Protein AF-A0A2P8KLA1-F1 (afdb_monomer_lite)

Structure (mmCIF, N/CA/C/O backbone):
data_AF-A0A2P8KLA1-F1
#
_entry.id   AF-A0A2P8KLA1-F1
#
loop_
_atom_site.group_PDB
_atom_site.id
_atom_site.type_symbol
_atom_site.label_atom_id
_atom_site.label_alt_id
_atom_site.label_comp_id
_atom_site.label_asym_id
_atom_site.label_entity_id
_atom_site.label_seq_id
_atom_site.pdbx_PDB_ins_code
_atom_site.Cartn_x
_atom_site.Cartn_y
_atom_site.Cartn_z
_atom_site.occupancy
_atom_site.B_iso_or_equiv
_atom_site.auth_seq_id
_atom_site.auth_comp_id
_atom_site.auth_asym_id
_atom_site.auth_atom_id
_atom_site.pdbx_PDB_model_num
ATOM 1 N N . MET A 1 1 ? 6.612 8.495 0.825 1.00 58.62 1 MET A N 1
ATOM 2 C CA . MET A 1 1 ? 5.663 9.574 1.209 1.00 58.62 1 MET A CA 1
ATOM 3 C C . MET A 1 1 ? 4.277 9.426 0.575 1.00 58.62 1 MET A C 1
ATOM 5 O O . MET A 1 1 ? 3.307 9.619 1.298 1.00 58.62 1 MET A O 1
ATOM 9 N N . GLN A 1 2 ? 4.148 9.026 -0.699 1.00 78.75 2 GLN A N 1
ATOM 10 C CA . GLN A 1 2 ? 2.833 8.896 -1.359 1.00 78.75 2 GLN A CA 1
ATOM 11 C C . GLN A 1 2 ? 1.883 7.883 -0.692 1.00 78.75 2 GLN A C 1
ATOM 13 O O . GLN A 1 2 ? 0.727 8.208 -0.440 1.00 78.75 2 GLN A O 1
ATOM 18 N N . LEU A 1 3 ? 2.369 6.695 -0.303 1.00 86.62 3 LEU A N 1
ATOM 19 C CA . LEU A 1 3 ? 1.517 5.667 0.315 1.00 86.62 3 LEU A CA 1
ATOM 20 C C . LEU A 1 3 ? 0.908 6.114 1.656 1.00 86.62 3 LEU A C 1
ATOM 22 O O . LEU A 1 3 ? -0.280 5.919 1.895 1.00 86.62 3 LEU A O 1
ATOM 26 N N . LYS A 1 4 ? 1.697 6.768 2.518 1.00 90.38 4 LYS A N 1
ATOM 27 C CA . LYS A 1 4 ? 1.224 7.267 3.821 1.00 90.38 4 LYS A CA 1
ATOM 28 C C . LYS A 1 4 ? 0.109 8.303 3.663 1.00 90.38 4 LYS A C 1
ATOM 30 O O . LYS A 1 4 ? -0.874 8.259 4.400 1.00 90.38 4 LYS A O 1
ATOM 35 N N . GLN A 1 5 ? 0.257 9.213 2.700 1.00 90.81 5 GLN A N 1
ATOM 36 C CA . GLN A 1 5 ? -0.756 10.228 2.421 1.00 90.81 5 GLN A CA 1
ATOM 37 C C . GLN A 1 5 ? -2.018 9.600 1.821 1.00 90.81 5 GLN A C 1
ATOM 39 O O . GLN A 1 5 ? -3.111 9.858 2.312 1.00 90.81 5 GLN A O 1
ATOM 44 N N . ALA A 1 6 ? -1.871 8.685 0.862 1.00 91.81 6 ALA A N 1
ATOM 45 C CA . ALA A 1 6 ? -3.005 7.973 0.282 1.00 91.81 6 ALA A CA 1
ATOM 46 C C . ALA A 1 6 ? -3.801 7.174 1.325 1.00 91.81 6 ALA A C 1
ATOM 48 O O . ALA A 1 6 ? -5.029 7.159 1.282 1.00 91.81 6 ALA A O 1
ATOM 49 N N . ILE A 1 7 ? -3.117 6.553 2.295 1.00 92.94 7 ILE A N 1
ATOM 50 C CA . ILE A 1 7 ? -3.766 5.877 3.425 1.00 92.94 7 ILE A CA 1
ATOM 51 C C . ILE A 1 7 ? -4.565 6.876 4.266 1.00 92.94 7 ILE A C 1
ATOM 53 O O . ILE A 1 7 ? -5.709 6.596 4.623 1.00 92.94 7 ILE A O 1
ATOM 57 N N . LYS A 1 8 ? -3.989 8.045 4.572 1.00 92.56 8 LYS A N 1
ATOM 58 C CA . LYS A 1 8 ? -4.670 9.099 5.336 1.00 92.56 8 LYS A CA 1
ATOM 59 C C . LYS A 1 8 ? -5.925 9.591 4.609 1.00 92.56 8 LYS A C 1
ATOM 61 O O . LYS A 1 8 ? -6.990 9.636 5.217 1.00 92.56 8 LYS A O 1
ATOM 66 N N . ASP A 1 9 ? -5.823 9.856 3.310 1.00 91.88 9 ASP A N 1
ATOM 67 C CA . ASP A 1 9 ? -6.939 10.335 2.484 1.00 91.88 9 ASP A CA 1
ATOM 68 C C . ASP A 1 9 ? -8.028 9.270 2.271 1.00 91.88 9 ASP A C 1
ATOM 70 O O . ASP A 1 9 ? -9.182 9.601 2.004 1.00 91.88 9 ASP A O 1
ATOM 74 N N . ALA A 1 10 ? -7.681 7.986 2.398 1.00 90.69 10 ALA A N 1
ATOM 75 C CA . ALA A 1 10 ? -8.614 6.863 2.308 1.00 90.69 10 ALA A CA 1
ATOM 76 C C . ALA A 1 10 ? -9.348 6.549 3.631 1.00 90.69 10 ALA A C 1
ATOM 78 O O . ALA A 1 10 ? -10.124 5.591 3.678 1.00 90.69 10 ALA A O 1
ATOM 79 N N . GLY A 1 11 ? -9.125 7.339 4.690 1.00 91.75 11 GLY A N 1
ATOM 80 C CA . GLY A 1 11 ? -9.756 7.165 6.006 1.00 91.75 11 GLY A CA 1
ATOM 81 C C . GLY A 1 11 ? -8.821 6.640 7.101 1.00 91.75 11 GLY A C 1
ATOM 82 O O . GLY A 1 11 ? -9.278 6.318 8.195 1.00 91.75 11 GLY A O 1
ATOM 83 N N . GLY A 1 12 ? -7.515 6.564 6.833 1.00 93.44 12 GLY A N 1
ATOM 84 C CA . GLY A 1 12 ? -6.487 6.197 7.804 1.00 93.44 12 GLY A CA 1
ATOM 85 C C . GLY A 1 12 ? -6.117 4.713 7.815 1.00 93.44 12 GLY A C 1
ATOM 86 O O . GLY A 1 12 ? -6.743 3.864 7.178 1.00 93.44 12 GLY A O 1
ATOM 87 N N . THR A 1 13 ? -5.061 4.395 8.569 1.00 93.38 13 THR A N 1
ATOM 88 C CA . THR A 1 13 ? -4.408 3.076 8.558 1.00 93.38 13 THR A CA 1
ATOM 89 C C . THR A 1 13 ? -5.351 1.941 8.940 1.00 93.38 13 THR A C 1
ATOM 91 O O . THR A 1 13 ? -5.344 0.913 8.275 1.00 93.38 13 THR A O 1
ATOM 94 N N . SER A 1 14 ? -6.204 2.115 9.952 1.00 94.12 14 SER A N 1
ATOM 95 C CA . SER A 1 14 ? -7.126 1.057 10.394 1.00 94.12 14 SER A CA 1
ATOM 96 C C . SER A 1 14 ? -8.183 0.715 9.342 1.00 94.12 14 SER A C 1
ATOM 98 O O . SER A 1 14 ? -8.465 -0.459 9.117 1.00 94.12 14 SER A O 1
ATOM 100 N N . VAL A 1 15 ? -8.730 1.724 8.655 1.00 95.25 15 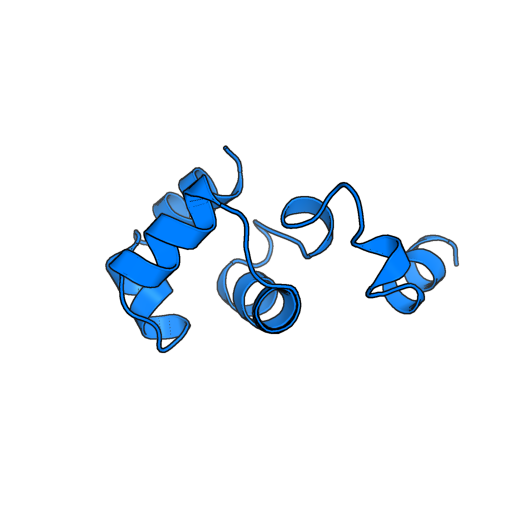VAL A N 1
ATOM 101 C CA . VAL A 1 15 ? -9.742 1.532 7.602 1.00 95.25 15 VAL A CA 1
ATOM 102 C C . VAL A 1 15 ? -9.131 0.813 6.405 1.00 95.25 15 VAL A C 1
ATOM 104 O O . VAL A 1 15 ? -9.702 -0.148 5.894 1.00 95.25 15 VAL A O 1
ATOM 107 N N . VAL A 1 16 ? -7.950 1.254 5.970 1.00 94.94 16 VAL A N 1
ATOM 108 C CA . VAL A 1 16 ? -7.265 0.650 4.824 1.00 94.94 16 VAL A CA 1
ATOM 109 C C . VAL A 1 16 ? -6.793 -0.766 5.155 1.00 94.94 16 VAL A C 1
ATOM 111 O O . VAL A 1 16 ? -6.991 -1.666 4.346 1.00 94.94 16 VAL A O 1
ATOM 114 N N . ALA A 1 17 ? -6.251 -0.996 6.353 1.00 95.50 17 ALA A N 1
ATOM 115 C CA . ALA A 1 17 ? -5.835 -2.325 6.797 1.00 95.50 17 ALA A CA 1
ATOM 116 C C . ALA A 1 17 ? -7.014 -3.311 6.821 1.00 95.50 17 ALA A C 1
ATOM 118 O O . ALA A 1 17 ? -6.895 -4.412 6.288 1.00 95.50 17 ALA A O 1
ATOM 119 N N . ALA A 1 18 ? -8.180 -2.882 7.321 1.00 95.44 18 ALA A N 1
ATOM 120 C CA . ALA A 1 18 ? -9.398 -3.690 7.297 1.00 95.44 18 ALA A CA 1
ATOM 121 C C . ALA A 1 18 ? -9.849 -4.029 5.865 1.00 95.44 18 ALA A C 1
ATOM 123 O O . ALA A 1 18 ? -10.166 -5.181 5.579 1.00 95.44 18 ALA A O 1
ATOM 124 N N . ARG A 1 19 ? -9.819 -3.060 4.938 1.00 94.50 19 ARG A N 1
ATOM 125 C CA . ARG A 1 19 ? -10.154 -3.289 3.515 1.00 94.50 19 ARG A CA 1
ATOM 126 C C . ARG A 1 19 ? -9.188 -4.245 2.813 1.00 94.50 19 ARG A C 1
ATOM 128 O O . ARG A 1 19 ? -9.588 -4.928 1.876 1.00 94.50 19 ARG A O 1
ATOM 135 N N . LEU A 1 20 ? -7.933 -4.270 3.251 1.00 93.62 20 LEU A N 1
ATOM 136 C CA . LEU A 1 20 ? -6.882 -5.157 2.747 1.00 93.62 20 LEU A CA 1
ATOM 137 C C . LEU A 1 20 ? -6.841 -6.513 3.472 1.00 93.62 20 LEU A C 1
ATOM 139 O O . LEU A 1 20 ? -6.048 -7.374 3.102 1.00 93.62 20 LEU A O 1
ATOM 143 N N . GLY A 1 21 ? -7.653 -6.707 4.518 1.00 94.88 21 GLY A N 1
ATOM 144 C CA . GLY A 1 21 ? -7.630 -7.922 5.333 1.00 94.88 21 GLY A CA 1
ATOM 145 C C . GLY A 1 21 ? -6.298 -8.151 6.058 1.00 94.88 21 GLY A C 1
ATOM 146 O O . GLY A 1 21 ? -5.925 -9.295 6.306 1.00 94.88 21 GLY A O 1
ATOM 147 N N . VAL A 1 22 ? -5.559 -7.082 6.373 1.00 95.25 22 VAL A N 1
ATOM 148 C CA . VAL A 1 22 ? -4.278 -7.142 7.096 1.00 95.25 22 VAL A CA 1
ATOM 149 C C . VAL A 1 22 ? -4.357 -6.384 8.416 1.00 95.25 22 VAL A C 1
ATOM 151 O O . VAL A 1 22 ? -5.267 -5.593 8.655 1.00 95.25 22 VAL A O 1
ATOM 154 N N . THR A 1 23 ? -3.377 -6.596 9.294 1.00 96.44 23 THR A N 1
ATOM 155 C CA . THR A 1 23 ? -3.285 -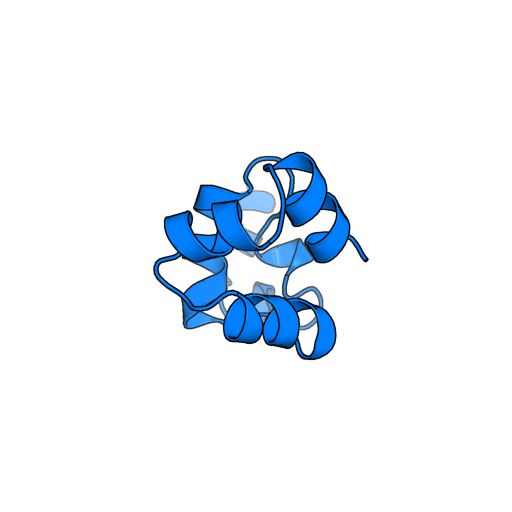5.822 10.536 1.00 96.44 23 THR A CA 1
ATOM 156 C C . THR A 1 23 ? -2.777 -4.398 10.263 1.00 96.44 23 THR A C 1
ATOM 158 O O . THR A 1 23 ? -1.968 -4.196 9.350 1.00 96.44 23 THR A O 1
ATOM 161 N N . PRO A 1 24 ? -3.166 -3.391 11.072 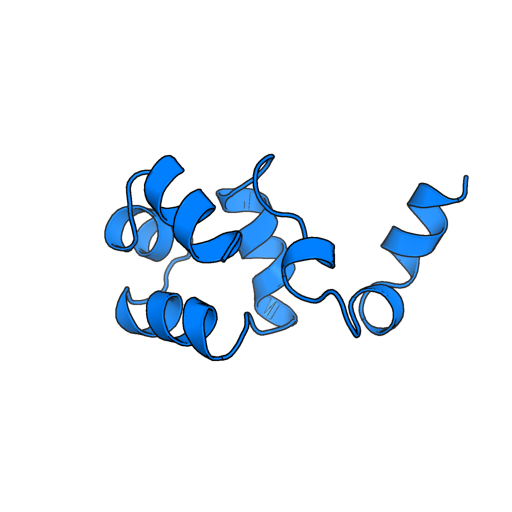1.00 94.62 24 PRO A N 1
ATOM 162 C CA . PRO A 1 24 ? -2.637 -2.031 10.940 1.00 94.62 24 PRO A CA 1
ATOM 163 C C . PRO A 1 24 ? -1.108 -1.964 11.052 1.00 94.62 24 PRO A C 1
ATOM 165 O O . PRO A 1 24 ? -0.479 -1.174 10.359 1.00 94.62 24 PRO A O 1
ATOM 168 N N . GLN A 1 25 ? -0.499 -2.826 11.875 1.00 94.62 25 GLN A N 1
ATOM 169 C CA . GLN A 1 25 ? 0.959 -2.947 11.987 1.00 94.62 25 GLN A CA 1
ATOM 170 C C . GLN A 1 25 ? 1.602 -3.462 10.695 1.00 94.62 25 GLN A C 1
ATOM 172 O O . GLN A 1 25 ? 2.651 -2.958 10.306 1.00 94.62 25 GLN A O 1
ATOM 177 N N . CYS A 1 26 ? 0.979 -4.431 10.014 1.00 95.00 26 CYS A N 1
ATOM 178 C CA . CYS A 1 26 ? 1.452 -4.919 8.719 1.00 95.00 26 CYS A CA 1
ATOM 179 C C . CYS A 1 26 ? 1.429 -3.797 7.673 1.00 95.00 26 CYS A C 1
ATOM 181 O O . CYS A 1 26 ? 2.432 -3.562 7.002 1.00 95.00 26 CYS A O 1
ATOM 183 N N . LEU A 1 27 ? 0.327 -3.043 7.607 1.00 94.56 27 LEU A N 1
ATOM 184 C CA . LEU A 1 27 ? 0.218 -1.907 6.695 1.00 94.56 27 LEU A CA 1
ATOM 185 C C . LEU A 1 27 ? 1.238 -0.805 7.023 1.00 94.56 27 LEU A C 1
ATOM 187 O O . LEU A 1 27 ? 1.883 -0.298 6.111 1.00 94.56 27 LEU A O 1
ATOM 191 N N . SER A 1 28 ? 1.427 -0.459 8.301 1.00 92.88 28 SER A N 1
ATOM 192 C CA . SER A 1 28 ? 2.464 0.497 8.718 1.00 92.88 28 SER A CA 1
ATOM 193 C C . SER A 1 28 ? 3.863 0.023 8.325 1.00 92.88 28 SER A C 1
ATOM 195 O O . SER A 1 28 ? 4.635 0.801 7.781 1.00 92.88 28 SER A O 1
ATOM 197 N N . ASN A 1 29 ? 4.164 -1.266 8.502 1.00 94.19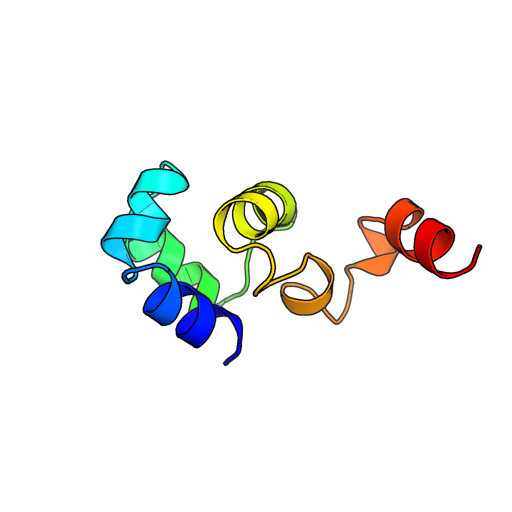 29 ASN A N 1
ATOM 198 C CA . ASN A 1 29 ? 5.438 -1.844 8.080 1.00 94.19 29 ASN A CA 1
ATOM 199 C C . ASN A 1 29 ? 5.660 -1.681 6.565 1.00 94.19 29 ASN A C 1
ATOM 201 O O . ASN A 1 29 ? 6.753 -1.323 6.142 1.00 94.19 29 ASN A O 1
ATOM 205 N N . TRP A 1 30 ? 4.624 -1.846 5.736 1.00 93.81 30 TRP A N 1
ATOM 206 C CA . TRP A 1 30 ? 4.746 -1.604 4.292 1.00 93.81 30 TRP A CA 1
ATOM 207 C C . TRP A 1 30 ? 5.009 -0.141 3.931 1.00 93.81 30 TRP A C 1
ATOM 209 O O . TRP A 1 30 ? 5.632 0.126 2.906 1.00 93.81 30 TRP A O 1
ATOM 219 N N . VAL A 1 31 ? 4.547 0.812 4.744 1.00 90.69 31 VAL A N 1
ATOM 220 C CA . VAL A 1 31 ? 4.854 2.234 4.533 1.00 90.69 31 VAL A CA 1
ATOM 221 C C . VAL A 1 31 ? 6.351 2.499 4.695 1.00 90.69 31 VAL A C 1
ATOM 223 O O . VAL A 1 31 ? 6.892 3.310 3.945 1.00 90.69 31 VAL A O 1
ATOM 226 N N . ASP A 1 32 ? 7.005 1.806 5.630 1.00 90.06 32 ASP A N 1
ATOM 227 C CA . ASP A 1 32 ? 8.426 1.994 5.937 1.00 90.06 32 ASP A CA 1
ATOM 228 C C . ASP A 1 32 ? 9.350 1.098 5.096 1.00 90.06 32 ASP A C 1
ATOM 230 O O . ASP A 1 32 ? 10.418 1.534 4.673 1.00 90.06 32 ASP A O 1
ATOM 234 N N . ARG A 1 33 ? 8.953 -0.155 4.841 1.00 90.50 33 ARG A N 1
ATOM 235 C CA . ARG A 1 33 ? 9.777 -1.176 4.162 1.00 90.50 33 ARG A CA 1
ATOM 236 C C . ARG A 1 33 ? 9.390 -1.455 2.712 1.00 90.50 33 ARG A C 1
ATOM 238 O O . ARG A 1 33 ? 10.080 -2.215 2.038 1.00 90.50 33 ARG A O 1
ATOM 245 N N . GLY A 1 34 ? 8.297 -0.867 2.239 1.00 90.69 34 GLY A N 1
ATOM 246 C CA . GLY A 1 34 ? 7.737 -1.125 0.918 1.00 90.69 34 GLY A CA 1
ATOM 247 C C . GLY A 1 34 ? 6.683 -2.235 0.913 1.00 90.69 34 GLY A C 1
ATOM 248 O O . GLY A 1 34 ? 6.662 -3.135 1.757 1.00 90.69 34 GLY A O 1
ATOM 249 N N . VAL A 1 35 ? 5.777 -2.157 -0.064 1.00 92.69 35 VAL A N 1
ATOM 250 C CA . VAL A 1 35 ? 4.698 -3.136 -0.246 1.00 92.69 35 VAL A CA 1
ATOM 251 C C . VAL A 1 35 ? 5.245 -4.370 -0.983 1.00 92.69 35 VAL A C 1
ATOM 253 O O . VAL A 1 35 ? 5.910 -4.221 -2.016 1.00 92.69 35 VAL A O 1
ATOM 256 N N . PRO A 1 36 ? 4.956 -5.595 -0.506 1.00 92.19 36 PRO A N 1
ATOM 257 C CA . PRO A 1 36 ? 5.308 -6.817 -1.220 1.00 92.19 36 PRO A CA 1
ATOM 258 C C . PRO A 1 36 ? 4.655 -6.876 -2.612 1.00 92.19 36 PRO A C 1
ATOM 260 O O . PRO A 1 36 ? 3.475 -6.528 -2.728 1.00 92.19 36 PRO A O 1
ATOM 263 N N . PRO A 1 37 ? 5.341 -7.400 -3.647 1.00 91.44 37 PRO A N 1
ATOM 264 C CA . PRO A 1 37 ? 4.796 -7.508 -5.005 1.00 91.44 37 PRO A CA 1
ATOM 265 C C . PRO A 1 37 ? 3.414 -8.167 -5.063 1.00 91.44 37 PRO A C 1
ATOM 267 O O . PRO A 1 37 ? 2.494 -7.666 -5.703 1.00 91.44 37 PRO A O 1
ATOM 270 N N . THR A 1 38 ? 3.227 -9.242 -4.297 1.00 91.19 38 THR A N 1
ATOM 271 C CA . THR A 1 38 ? 1.972 -10.003 -4.220 1.00 91.19 38 THR A CA 1
ATOM 272 C C . THR A 1 38 ? 0.789 -9.193 -3.684 1.00 91.19 38 THR A C 1
ATOM 274 O O . THR A 1 38 ? -0.360 -9.561 -3.918 1.00 91.19 38 THR A O 1
ATOM 277 N N . LYS A 1 39 ? 1.045 -8.082 -2.981 1.00 93.38 39 LYS A N 1
ATOM 278 C CA . LYS A 1 39 ? 0.026 -7.201 -2.395 1.00 93.38 39 LYS A CA 1
ATOM 279 C C . LYS A 1 39 ? -0.144 -5.878 -3.137 1.00 93.38 39 LYS A C 1
ATOM 281 O O . LYS A 1 39 ? -1.179 -5.237 -2.969 1.00 93.38 39 LYS A O 1
ATOM 286 N N . CYS A 1 40 ? 0.786 -5.491 -4.011 1.00 92.25 40 CYS A N 1
ATOM 287 C CA . CYS A 1 40 ? 0.707 -4.233 -4.762 1.00 92.2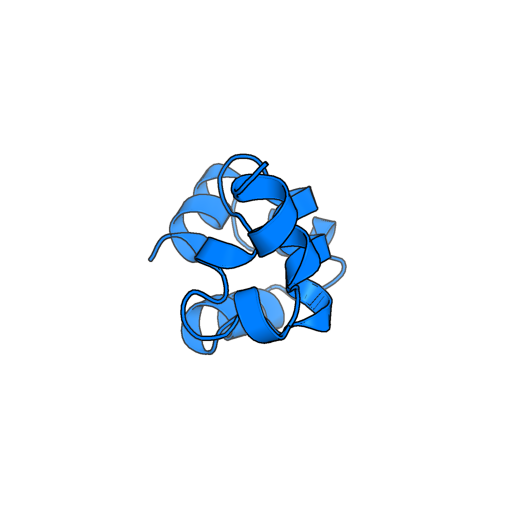5 40 CYS A CA 1
ATOM 288 C C . CYS A 1 40 ? -0.586 -4.100 -5.580 1.00 92.25 40 CYS A C 1
ATOM 290 O O . CYS A 1 40 ? -1.189 -3.030 -5.602 1.00 92.25 40 CYS A O 1
ATOM 292 N N . ALA A 1 41 ? -1.052 -5.185 -6.204 1.00 91.50 41 ALA A N 1
ATOM 293 C CA . ALA A 1 41 ? -2.301 -5.188 -6.964 1.00 91.50 41 ALA A CA 1
ATOM 294 C C . ALA A 1 41 ? -3.537 -4.906 -6.093 1.00 91.50 41 ALA A C 1
ATOM 296 O O . ALA A 1 41 ? -4.437 -4.171 -6.500 1.00 91.50 41 ALA A O 1
ATOM 297 N N . GLU A 1 42 ? -3.569 -5.472 -4.889 1.00 93.62 42 GLU A N 1
ATOM 298 C CA . GLU A 1 42 ? -4.664 -5.302 -3.936 1.00 93.62 42 GLU A CA 1
ATOM 299 C C . GLU A 1 42 ? -4.653 -3.896 -3.322 1.00 93.62 42 GLU A C 1
ATOM 301 O O . GLU A 1 42 ? -5.696 -3.245 -3.255 1.00 93.62 42 GLU A O 1
ATOM 306 N N . VAL A 1 43 ? -3.465 -3.394 -2.966 1.00 93.38 43 VAL A N 1
ATOM 307 C CA . VAL A 1 43 ? -3.265 -2.028 -2.464 1.00 93.38 43 VAL A CA 1
ATOM 308 C C . VAL A 1 43 ? -3.685 -0.994 -3.503 1.00 93.38 43 VAL A C 1
ATOM 310 O O . VAL A 1 43 ? -4.446 -0.086 -3.174 1.00 93.38 43 VAL A O 1
ATOM 313 N N . GLU A 1 44 ? -3.265 -1.156 -4.760 1.00 93.19 44 GLU A N 1
ATOM 314 C CA . GLU A 1 44 ? -3.704 -0.297 -5.861 1.00 93.19 44 GLU A CA 1
ATOM 315 C C . GLU A 1 44 ? -5.234 -0.306 -5.988 1.00 93.19 44 GLU A C 1
ATOM 317 O O . GLU A 1 44 ? -5.845 0.751 -6.091 1.00 93.19 44 GLU A O 1
ATOM 322 N N . ARG A 1 45 ? -5.889 -1.471 -5.928 1.00 92.44 45 ARG A N 1
ATOM 323 C CA . ARG A 1 45 ? -7.355 -1.553 -6.028 1.00 92.44 45 ARG A CA 1
ATOM 324 C C . ARG A 1 45 ? -8.067 -0.790 -4.906 1.00 92.44 45 ARG A C 1
ATOM 326 O O . ARG A 1 45 ? -9.091 -0.165 -5.161 1.00 92.44 45 ARG A O 1
ATOM 333 N N . VAL A 1 46 ? -7.546 -0.845 -3.679 1.00 93.12 46 VAL A N 1
ATOM 334 C CA . VAL A 1 46 ? -8.152 -0.187 -2.506 1.00 93.12 46 VAL A CA 1
ATOM 335 C C . VAL A 1 46 ? -7.865 1.315 -2.465 1.00 93.12 46 VAL A C 1
ATOM 337 O O . VAL A 1 46 ? -8.699 2.082 -1.981 1.00 93.12 46 VAL A O 1
ATOM 340 N N . LEU A 1 47 ? -6.696 1.738 -2.949 1.00 91.25 47 LEU A N 1
ATOM 341 C CA . LEU A 1 47 ? -6.236 3.127 -2.879 1.00 91.25 47 LEU A CA 1
ATOM 342 C C . LEU A 1 47 ? -6.364 3.891 -4.201 1.00 91.25 47 LEU A C 1
ATOM 344 O O . LEU A 1 47 ? -6.117 5.099 -4.217 1.00 91.25 47 LEU A O 1
ATOM 348 N N . LYS A 1 48 ? -6.776 3.244 -5.298 1.00 85.94 48 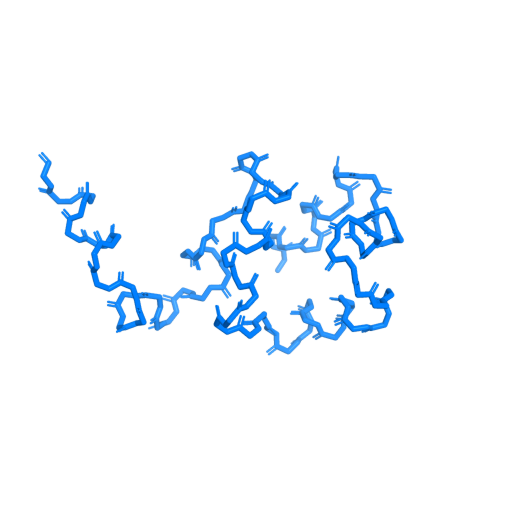LYS A N 1
ATOM 349 C CA . LYS A 1 48 ? -7.030 3.908 -6.581 1.00 85.94 48 LYS A CA 1
ATOM 350 C C . LYS A 1 48 ? -8.006 5.086 -6.413 1.00 85.94 48 LYS A C 1
ATOM 352 O O . LYS A 1 48 ? -8.943 5.006 -5.619 1.00 85.94 48 LYS A O 1
ATOM 357 N N . PRO A 1 49 ? -7.801 6.187 -7.156 1.00 83.94 49 PRO A N 1
ATOM 358 C CA . PRO A 1 49 ? -6.723 6.427 -8.125 1.00 83.94 49 PRO A CA 1
ATOM 359 C C . PRO A 1 49 ? -5.408 6.954 -7.508 1.00 83.94 49 PRO A C 1
ATOM 361 O O . PRO A 1 49 ? -4.513 7.339 -8.246 1.00 83.94 49 PRO A O 1
ATOM 364 N N . ARG A 1 50 ? -5.273 7.000 -6.175 1.00 87.44 50 ARG A N 1
ATOM 365 C CA . ARG A 1 50 ? -4.188 7.723 -5.478 1.00 87.44 50 ARG A CA 1
ATOM 366 C C . ARG A 1 50 ? -2.828 7.026 -5.514 1.00 87.44 50 ARG A C 1
ATOM 368 O O . ARG A 1 50 ? -1.818 7.674 -5.275 1.00 87.44 50 ARG A O 1
ATOM 375 N N . VAL A 1 51 ? -2.810 5.710 -5.713 1.00 90.25 51 VAL A N 1
ATOM 376 C CA . VAL A 1 51 ? -1.592 4.890 -5.700 1.00 90.25 51 VAL A CA 1
ATOM 377 C C . VAL A 1 51 ? -1.680 3.865 -6.815 1.00 90.25 51 VAL A C 1
ATOM 379 O O . VAL A 1 51 ? -2.683 3.157 -6.914 1.00 90.25 51 VAL A O 1
ATOM 382 N N . THR A 1 52 ? -0.617 3.759 -7.609 1.00 90.44 52 THR A N 1
ATOM 383 C CA . THR A 1 52 ? -0.441 2.704 -8.614 1.00 90.44 52 THR A CA 1
ATOM 384 C C . THR A 1 52 ? 0.660 1.723 -8.210 1.00 90.44 52 THR A C 1
ATOM 386 O O . THR A 1 52 ? 1.469 2.002 -7.325 1.00 90.44 52 THR A O 1
ATOM 389 N N . ARG A 1 53 ? 0.735 0.562 -8.869 1.00 90.12 53 ARG A N 1
ATOM 390 C CA . ARG A 1 53 ? 1.846 -0.395 -8.695 1.00 90.12 53 ARG A CA 1
ATOM 391 C C . ARG A 1 53 ? 3.211 0.241 -8.979 1.00 90.12 53 ARG A C 1
ATOM 393 O O . ARG A 1 53 ? 4.162 -0.064 -8.266 1.00 90.12 53 ARG A O 1
ATOM 400 N N . ALA A 1 54 ? 3.286 1.156 -9.948 1.00 87.44 54 ALA A N 1
ATOM 401 C CA . ALA A 1 54 ? 4.505 1.903 -10.256 1.00 87.44 54 ALA A CA 1
ATOM 402 C C . ALA A 1 54 ? 4.897 2.864 -9.118 1.00 87.44 54 ALA A C 1
ATOM 404 O O . ALA A 1 54 ? 6.073 2.959 -8.784 1.00 87.44 54 ALA A O 1
ATOM 405 N N . ASP A 1 55 ? 3.927 3.505 -8.453 1.00 88.44 55 ASP A N 1
ATOM 406 C CA . ASP A 1 55 ? 4.195 4.329 -7.261 1.00 88.44 55 ASP A CA 1
ATOM 407 C C . ASP A 1 55 ? 4.643 3.495 -6.053 1.00 88.44 55 ASP A C 1
ATOM 409 O O . ASP A 1 55 ? 5.404 3.974 -5.210 1.00 88.44 55 ASP A O 1
ATOM 413 N N . LEU A 1 56 ? 4.148 2.257 -5.938 1.00 89.19 56 LEU A N 1
ATOM 414 C CA . LEU A 1 56 ? 4.514 1.339 -4.857 1.00 89.19 56 LEU A CA 1
ATOM 415 C C . LEU A 1 56 ? 5.902 0.721 -5.041 1.00 89.19 56 LEU A C 1
ATOM 417 O O . LEU A 1 56 ? 6.548 0.405 -4.043 1.00 89.19 56 LEU A O 1
ATOM 421 N N . ARG A 1 57 ? 6.327 0.507 -6.290 1.00 89.12 57 ARG A N 1
ATOM 422 C CA . ARG A 1 57 ? 7.586 -0.163 -6.647 1.00 89.12 57 ARG A CA 1
ATOM 423 C C . ARG A 1 57 ? 8.284 0.539 -7.817 1.00 89.12 57 ARG A C 1
ATOM 425 O O . ARG A 1 57 ? 8.399 -0.049 -8.886 1.00 89.12 57 ARG A O 1
ATOM 432 N N . PRO A 1 58 ? 8.764 1.779 -7.653 1.00 86.81 58 PRO A N 1
ATOM 433 C CA . PRO A 1 58 ? 9.323 2.549 -8.766 1.00 86.81 58 PRO A CA 1
ATOM 434 C C . PRO A 1 58 ? 10.570 1.913 -9.400 1.00 86.81 58 PRO A C 1
ATOM 436 O O . PRO A 1 58 ? 10.848 2.179 -10.566 1.00 86.81 58 PRO A O 1
ATOM 439 N N . GLU A 1 59 ? 11.296 1.067 -8.666 1.00 86.88 59 GLU A N 1
ATOM 440 C CA . GLU A 1 59 ? 12.567 0.481 -9.109 1.00 86.88 59 GLU A CA 1
ATOM 441 C C . GLU A 1 59 ? 12.389 -0.777 -9.970 1.00 86.88 59 GLU A C 1
ATOM 443 O O . GLU A 1 59 ? 13.145 -0.992 -10.912 1.00 86.88 59 GLU A O 1
ATOM 448 N N . ASP A 1 60 ? 11.385 -1.605 -9.673 1.00 87.69 60 ASP A N 1
ATOM 449 C CA . ASP A 1 60 ? 11.259 -2.944 -10.255 1.00 87.69 60 ASP A CA 1
ATOM 450 C C . ASP A 1 60 ? 9.846 -3.293 -10.752 1.00 87.69 60 ASP A C 1
ATOM 452 O O . ASP A 1 60 ? 9.614 -4.413 -11.212 1.00 87.69 60 ASP A O 1
ATOM 456 N N . TRP A 1 61 ? 8.897 -2.346 -10.737 1.00 89.38 61 TRP A N 1
ATOM 457 C CA . TRP A 1 61 ? 7.535 -2.581 -11.241 1.00 89.38 61 TRP A CA 1
ATOM 458 C C . TRP A 1 61 ? 7.506 -3.101 -12.683 1.00 89.38 61 TRP A C 1
ATOM 460 O O . TRP A 1 61 ? 6.699 -3.974 -12.979 1.00 89.38 61 TRP A O 1
ATOM 470 N N . ALA A 1 62 ? 8.379 -2.601 -13.563 1.00 86.75 62 ALA A N 1
ATOM 471 C CA . ALA A 1 62 ? 8.422 -3.003 -14.970 1.00 86.75 62 ALA A CA 1
ATOM 472 C C . ALA A 1 62 ? 9.010 -4.411 -15.172 1.00 86.75 62 ALA A C 1
ATOM 474 O O . ALA A 1 62 ? 8.728 -5.053 -16.176 1.00 86.75 62 ALA A O 1
ATOM 475 N N . VAL A 1 63 ? 9.810 -4.900 -14.217 1.00 89.06 63 VAL A N 1
ATOM 476 C CA . VAL A 1 63 ? 10.354 -6.267 -14.236 1.00 89.06 63 VAL A CA 1
ATOM 477 C C . VAL A 1 63 ? 9.315 -7.261 -13.721 1.00 89.06 63 VAL A C 1
ATOM 479 O O . VAL A 1 63 ? 9.202 -8.364 -14.248 1.00 89.06 63 VAL A O 1
ATOM 482 N N . ILE A 1 64 ? 8.546 -6.874 -12.697 1.00 88.06 64 ILE A N 1
ATOM 483 C CA . ILE A 1 64 ? 7.497 -7.722 -12.112 1.00 88.06 64 ILE A CA 1
ATOM 484 C C . ILE A 1 64 ? 6.243 -7.756 -12.995 1.00 88.06 64 ILE A C 1
ATOM 486 O O . ILE A 1 64 ? 5.628 -8.811 -13.128 1.00 88.06 64 ILE A O 1
ATOM 490 N N . TRP A 1 65 ? 5.858 -6.610 -13.562 1.00 89.81 65 TRP A N 1
ATOM 491 C CA . TRP A 1 65 ? 4.671 -6.442 -14.403 1.00 89.81 65 TRP A CA 1
ATOM 492 C C . TRP A 1 65 ? 5.035 -5.810 -15.756 1.00 89.81 65 TRP A C 1
ATOM 494 O O . TRP A 1 65 ? 4.669 -4.652 -16.011 1.00 89.81 65 TRP A O 1
ATOM 504 N N . PRO A 1 66 ? 5.768 -6.526 -16.628 1.00 86.69 66 PRO A N 1
ATOM 505 C CA . PRO A 1 66 ? 6.112 -6.028 -17.960 1.00 86.69 66 PRO A CA 1
ATOM 506 C C . PRO A 1 66 ? 4.868 -5.671 -18.784 1.00 86.69 66 PRO A C 1
ATOM 508 O O . PRO A 1 66 ? 4.873 -4.670 -19.499 1.00 86.69 66 PRO A O 1
ATOM 511 N N . GLU A 1 67 ? 3.757 -6.384 -18.585 1.00 88.06 67 GLU A N 1
ATOM 512 C CA . GLU A 1 67 ? 2.495 -6.148 -19.284 1.00 88.06 67 GLU A CA 1
ATOM 513 C C . GLU A 1 67 ? 1.910 -4.749 -19.019 1.00 88.06 67 GLU A C 1
ATOM 515 O O . GLU A 1 67 ? 1.226 -4.179 -19.868 1.00 88.06 67 GLU A O 1
ATOM 520 N N . LEU A 1 68 ? 2.191 -4.157 -17.850 1.00 82.75 68 LEU A N 1
ATOM 521 C CA . LEU A 1 68 ? 1.760 -2.792 -17.528 1.00 82.75 68 LEU A CA 1
ATOM 522 C C . LEU A 1 68 ? 2.642 -1.737 -18.198 1.00 82.75 68 LEU A C 1
ATOM 524 O O . LEU A 1 68 ? 2.170 -0.633 -18.473 1.00 82.75 68 LEU A O 1
ATOM 528 N N . ALA A 1 69 ? 3.918 -2.054 -18.428 1.00 79.88 69 ALA A N 1
ATOM 529 C CA . ALA A 1 69 ? 4.830 -1.177 -19.149 1.00 79.88 69 ALA A CA 1
ATOM 530 C C . ALA A 1 69 ? 4.480 -1.156 -20.643 1.00 79.88 69 ALA A C 1
ATOM 532 O O . ALA A 1 69 ? 4.406 -0.081 -21.236 1.00 79.88 69 ALA A O 1
ATOM 533 N N . GLU A 1 70 ? 4.175 -2.322 -21.218 1.00 76.75 70 GLU A N 1
ATOM 534 C CA . GLU A 1 70 ? 3.745 -2.458 -22.614 1.00 76.75 70 GLU A CA 1
ATOM 535 C C . GLU A 1 70 ? 2.397 -1.770 -22.869 1.00 76.75 70 GLU A C 1
ATOM 537 O O . GLU A 1 70 ? 2.269 -1.013 -23.828 1.00 76.75 70 GLU A O 1
ATOM 542 N N . ALA A 1 71 ? 1.419 -1.925 -21.969 1.00 74.62 71 ALA A N 1
ATOM 543 C CA . ALA A 1 71 ? 0.108 -1.278 -22.094 1.00 74.62 71 ALA A CA 1
ATOM 544 C C . ALA A 1 71 ? 0.152 0.262 -22.039 1.00 74.62 71 ALA A C 1
ATOM 546 O O . ALA A 1 71 ? -0.805 0.912 -22.447 1.00 74.62 71 ALA A O 1
ATOM 547 N N . LYS A 1 72 ? 1.232 0.858 -21.514 1.00 61.38 72 LYS A N 1
ATOM 548 C CA . LYS A 1 72 ? 1.434 2.317 -21.503 1.00 61.38 72 LYS A CA 1
ATOM 549 C C . LYS A 1 72 ? 2.136 2.826 -22.771 1.00 61.38 72 LYS A C 1
ATOM 551 O O . LYS A 1 72 ? 2.113 4.027 -23.025 1.00 61.38 72 LYS A O 1
ATOM 556 N N . ALA A 1 73 ? 2.795 1.940 -23.518 1.00 60.06 73 ALA A N 1
ATOM 557 C CA . ALA A 1 73 ? 3.543 2.272 -24.729 1.00 60.06 73 ALA A CA 1
ATOM 558 C C . ALA A 1 73 ? 2.711 2.158 -26.023 1.00 60.06 73 ALA A C 1
ATOM 560 O O . ALA A 1 73 ? 3.166 2.642 -27.060 1.00 60.06 73 ALA A O 1
ATOM 561 N N . ALA A 1 74 ? 1.530 1.535 -25.961 1.00 49.81 74 ALA A N 1
ATOM 562 C CA . ALA A 1 74 ? 0.569 1.401 -27.060 1.00 49.81 74 ALA A CA 1
ATOM 563 C C . ALA A 1 74 ? -0.516 2.488 -27.006 1.00 49.81 74 ALA A C 1
ATOM 565 O O . ALA A 1 74 ? -0.940 2.932 -28.096 1.00 49.81 74 ALA A O 1
#

Radius of gyration: 12.31 Å; chains: 1; bounding box: 23×20×39 Å

Secondary structure (DSSP, 8-state):
-HHHHHHHHTT-HHHHHHHTTS-HHHHHHHHHH---HHHHHHHHHHHTTS--HHHH-TTTHHHH-HHHHHHHH-

Foldseek 3Di:
DQLQVLQVVLPHLCVLCVQQVHDSVVSVVCVVPFDDPVCQVVSCVSSPPSDHSCNRCVPCSCVSCVVVVVVVVD

pLDDT: mean 88.7, std 8.65, range [49.81, 96.44]

Sequence (74 aa):
MQLKQAIKDAGGTSVVAARLGVTPQCLSNWVDRGVPPTKCAEVERVLKPRVTRADLRPEDWAVIWPELAEAKAA